Protein AF-A0A2R4JT32-F1 (afdb_monomer_lite)

Structure (mmCIF, N/CA/C/O backbone):
data_AF-A0A2R4JT32-F1
#
_entry.id   AF-A0A2R4JT32-F1
#
loop_
_atom_site.group_PDB
_atom_site.id
_atom_site.type_symbol
_atom_site.label_atom_id
_atom_site.label_alt_id
_atom_site.label_comp_id
_atom_site.label_asym_id
_atom_site.label_entity_id
_atom_site.label_seq_id
_atom_site.pdbx_PDB_ins_code
_atom_site.Cartn_x
_atom_site.Cartn_y
_atom_site.Cartn_z
_atom_site.occupancy
_atom_site.B_iso_or_equiv
_atom_site.auth_seq_id
_atom_site.auth_comp_id
_atom_site.auth_asym_id
_atom_site.auth_atom_id
_atom_site.pdbx_PDB_model_num
ATOM 1 N N . MET A 1 1 ? 12.806 3.960 -6.972 1.00 54.06 1 MET A N 1
ATOM 2 C CA . MET A 1 1 ? 11.869 3.254 -6.069 1.00 54.06 1 MET A CA 1
ATOM 3 C C . MET A 1 1 ? 10.540 3.992 -6.100 1.00 54.06 1 MET A C 1
ATOM 5 O O . MET A 1 1 ? 10.564 5.214 -6.018 1.00 54.06 1 MET A O 1
ATOM 9 N N . LEU A 1 2 ? 9.405 3.305 -6.277 1.00 65.31 2 LEU A N 1
ATOM 10 C CA . LEU A 1 2 ? 8.102 3.973 -6.174 1.00 65.31 2 LEU A CA 1
ATOM 11 C C . LEU A 1 2 ? 7.815 4.238 -4.694 1.00 65.31 2 LEU A C 1
ATOM 13 O O . LEU A 1 2 ? 7.991 3.345 -3.865 1.00 65.31 2 LEU A O 1
ATOM 17 N N . ARG A 1 3 ? 7.370 5.453 -4.364 1.00 68.31 3 ARG A N 1
ATOM 18 C CA . ARG A 1 3 ? 7.245 5.987 -2.992 1.00 68.31 3 ARG A CA 1
ATOM 19 C C . ARG A 1 3 ? 6.229 5.268 -2.075 1.00 68.31 3 ARG A C 1
ATOM 21 O O . ARG A 1 3 ? 5.934 5.752 -0.997 1.00 68.31 3 ARG A O 1
ATOM 28 N N . ASN A 1 4 ? 5.714 4.097 -2.458 1.00 72.00 4 ASN A N 1
ATOM 29 C CA . ASN A 1 4 ? 4.682 3.353 -1.725 1.00 72.00 4 ASN A CA 1
ATOM 30 C C . ASN A 1 4 ? 5.113 1.921 -1.321 1.00 72.00 4 ASN A C 1
ATOM 32 O O . ASN A 1 4 ? 4.281 1.036 -1.117 1.00 72.00 4 ASN A O 1
ATOM 36 N N . GLY A 1 5 ? 6.420 1.644 -1.245 1.00 82.38 5 GLY A N 1
ATOM 37 C CA . GLY A 1 5 ? 6.931 0.318 -0.852 1.00 82.38 5 GLY A CA 1
ATOM 38 C C . GLY A 1 5 ? 6.653 -0.789 -1.881 1.00 82.38 5 GLY A C 1
ATOM 39 O O . GLY A 1 5 ? 6.496 -1.960 -1.520 1.00 82.38 5 GLY A O 1
ATOM 40 N N . CYS A 1 6 ? 6.548 -0.408 -3.158 1.00 86.94 6 CYS A N 1
ATOM 41 C CA . CYS A 1 6 ? 6.471 -1.314 -4.300 1.00 86.94 6 CYS A CA 1
ATOM 42 C C . CYS A 1 6 ? 7.718 -1.117 -5.165 1.00 86.94 6 CYS A C 1
ATOM 44 O O . CYS A 1 6 ? 8.015 -0.000 -5.598 1.00 86.94 6 CYS A O 1
ATOM 46 N N . ARG A 1 7 ? 8.449 -2.201 -5.419 1.00 89.69 7 ARG A N 1
ATOM 47 C CA . ARG A 1 7 ? 9.662 -2.197 -6.236 1.00 89.69 7 ARG A CA 1
ATOM 48 C C . ARG A 1 7 ? 9.374 -2.815 -7.606 1.00 89.69 7 ARG A C 1
ATOM 50 O O . ARG A 1 7 ? 9.143 -4.020 -7.653 1.00 89.69 7 ARG A O 1
ATOM 57 N N . PRO A 1 8 ? 9.410 -2.043 -8.702 1.00 91.31 8 PRO A N 1
ATOM 58 C CA . PRO A 1 8 ? 9.260 -2.584 -10.050 1.00 91.31 8 PRO A CA 1
ATOM 59 C C . PRO A 1 8 ? 10.297 -3.658 -10.382 1.00 91.31 8 PRO A C 1
ATOM 61 O O . PRO A 1 8 ? 11.467 -3.521 -10.019 1.00 91.31 8 PRO A O 1
ATOM 64 N N . LYS A 1 9 ? 9.860 -4.707 -11.084 1.00 93.81 9 LYS A N 1
ATOM 65 C CA . LYS A 1 9 ? 10.719 -5.755 -11.657 1.00 93.81 9 LYS A CA 1
ATOM 66 C C . LYS A 1 9 ? 11.061 -5.502 -13.125 1.00 93.81 9 LYS A C 1
ATOM 68 O O . LYS A 1 9 ? 12.046 -6.037 -13.617 1.00 93.81 9 LYS A O 1
ATOM 73 N N . SER A 1 10 ? 10.246 -4.713 -13.817 1.00 93.62 10 SER A N 1
ATOM 74 C CA . SER A 1 10 ? 10.418 -4.372 -15.230 1.00 93.62 10 SER A CA 1
ATOM 75 C C . SER A 1 10 ? 10.429 -2.858 -15.440 1.00 93.62 10 SER A C 1
ATOM 77 O O . SER A 1 10 ? 10.049 -2.088 -14.551 1.00 93.62 10 SER A O 1
ATOM 79 N N . ALA A 1 11 ? 10.872 -2.425 -16.622 1.00 93.38 11 ALA A N 1
ATOM 80 C CA . ALA A 1 11 ? 10.774 -1.031 -17.037 1.00 93.38 11 ALA A CA 1
ATOM 81 C C . ALA A 1 11 ? 9.305 -0.583 -17.112 1.00 93.38 11 ALA A C 1
ATOM 83 O O . ALA A 1 11 ? 8.405 -1.382 -17.379 1.00 93.38 11 ALA A O 1
ATOM 84 N N . PHE A 1 12 ? 9.070 0.704 -16.864 1.00 92.56 12 PHE A N 1
ATOM 85 C CA . PHE A 1 12 ? 7.746 1.297 -17.007 1.00 92.56 12 PHE A CA 1
ATOM 86 C C . PHE A 1 12 ? 7.307 1.264 -18.476 1.00 92.56 12 PHE A C 1
ATOM 88 O O . PHE A 1 12 ? 8.066 1.679 -19.349 1.00 92.56 12 PHE A O 1
ATOM 95 N N . SER A 1 13 ? 6.087 0.796 -18.734 1.00 94.12 13 SER A N 1
ATOM 96 C CA . SER A 1 13 ? 5.504 0.745 -20.079 1.00 94.12 13 SER A CA 1
ATOM 97 C C . SER A 1 13 ? 4.422 1.809 -20.269 1.00 94.12 13 SER A C 1
ATOM 99 O O . SER A 1 13 ? 4.529 2.661 -21.144 1.00 94.12 13 SER A O 1
ATOM 101 N N . SER A 1 14 ? 3.375 1.787 -19.443 1.00 95.25 14 SER A N 1
ATOM 102 C CA . SER A 1 14 ? 2.305 2.784 -19.46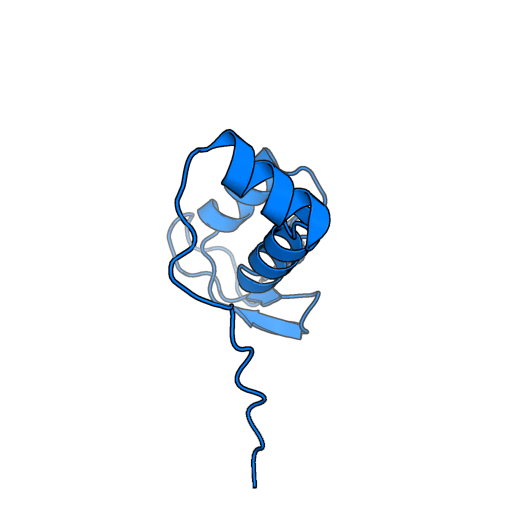3 1.00 95.25 14 SER A CA 1
ATOM 103 C C . SER A 1 14 ? 1.590 2.880 -18.116 1.00 95.25 14 SER A C 1
ATOM 105 O O . SER A 1 14 ? 1.691 2.001 -17.263 1.00 95.25 14 SER A O 1
ATOM 107 N N . VAL A 1 15 ? 0.824 3.958 -17.934 1.00 93.19 15 VAL A N 1
ATOM 108 C CA . VAL A 1 15 ? 0.152 4.291 -16.666 1.00 93.19 15 VAL A CA 1
ATOM 109 C C . VAL A 1 15 ? -0.865 3.226 -16.229 1.00 93.19 15 VAL A C 1
ATOM 111 O O . VAL A 1 15 ? -0.985 2.940 -15.035 1.00 93.19 15 VAL A O 1
ATOM 114 N N . LYS A 1 16 ? -1.594 2.646 -17.192 1.00 93.81 16 LYS A N 1
ATOM 115 C CA . LYS A 1 16 ? -2.674 1.673 -16.956 1.00 93.81 16 LYS A CA 1
ATOM 116 C C . LYS A 1 16 ? -2.258 0.219 -17.188 1.00 93.81 16 LYS A C 1
ATOM 118 O O . LYS A 1 16 ? -3.038 -0.666 -16.855 1.00 93.81 16 LYS A O 1
ATOM 123 N N . ALA A 1 17 ? -1.076 -0.030 -17.751 1.00 94.56 17 ALA A N 1
ATOM 124 C CA . ALA A 1 17 ? -0.578 -1.390 -17.911 1.00 94.56 17 ALA A CA 1
ATOM 125 C C . ALA A 1 17 ? -0.243 -2.008 -16.552 1.00 94.56 17 ALA A C 1
ATOM 127 O O . ALA A 1 17 ? 0.172 -1.315 -15.616 1.00 94.56 17 ALA A O 1
ATOM 128 N N . GLU A 1 18 ? -0.407 -3.325 -16.472 1.00 94.25 18 GLU A N 1
ATOM 129 C CA . GLU A 1 18 ? 0.109 -4.102 -15.356 1.00 94.25 18 GLU A CA 1
ATOM 130 C C . GLU A 1 18 ? 1.624 -3.934 -15.283 1.00 94.25 18 GLU A C 1
ATOM 132 O O . GLU A 1 18 ? 2.343 -4.062 -16.278 1.00 94.25 18 GLU A O 1
ATOM 137 N N . TRP A 1 19 ? 2.109 -3.628 -14.087 1.00 92.56 19 TRP A N 1
ATOM 138 C CA . TRP A 1 19 ? 3.511 -3.376 -13.833 1.00 92.56 19 TRP A CA 1
ATOM 139 C C . TRP A 1 19 ? 4.015 -4.328 -12.746 1.00 92.56 19 TRP A C 1
ATOM 141 O O . TRP A 1 19 ? 3.819 -4.069 -11.554 1.00 92.56 19 TRP A O 1
ATOM 151 N N . PRO A 1 20 ? 4.665 -5.443 -13.131 1.00 94.25 20 PRO A N 1
ATOM 152 C CA . PRO A 1 20 ? 5.205 -6.414 -12.189 1.00 94.25 20 PRO A CA 1
ATOM 153 C C . PRO A 1 20 ? 6.107 -5.755 -11.144 1.00 94.25 20 PRO A C 1
ATOM 155 O O . PRO A 1 20 ? 7.110 -5.118 -11.474 1.00 94.25 20 PRO A O 1
ATOM 158 N N . CYS A 1 21 ? 5.756 -5.922 -9.872 1.00 92.31 21 CYS A N 1
ATOM 159 C CA . CYS A 1 21 ? 6.453 -5.339 -8.734 1.00 92.31 21 CYS A CA 1
ATOM 160 C C . CYS A 1 21 ? 6.624 -6.366 -7.603 1.00 92.31 21 CYS A C 1
ATOM 162 O O . CYS A 1 21 ? 5.882 -7.337 -7.490 1.00 92.31 21 CYS A O 1
ATOM 164 N N . ILE A 1 22 ? 7.575 -6.100 -6.711 1.00 92.56 22 ILE A N 1
ATOM 165 C CA . ILE A 1 22 ? 7.705 -6.754 -5.408 1.00 92.56 22 ILE A CA 1
ATOM 166 C C . ILE A 1 22 ? 7.148 -5.806 -4.350 1.00 92.56 22 ILE A C 1
ATOM 168 O O . ILE A 1 22 ? 7.572 -4.651 -4.248 1.00 92.56 22 ILE A O 1
ATOM 172 N N . CYS A 1 23 ? 6.225 -6.288 -3.523 1.00 90.69 23 CYS A N 1
ATOM 173 C CA . CYS A 1 23 ? 5.843 -5.586 -2.306 1.00 90.69 23 CYS A CA 1
ATOM 174 C C . CYS A 1 23 ? 6.960 -5.709 -1.270 1.00 90.69 23 CYS A C 1
ATOM 176 O O . CYS A 1 23 ? 7.255 -6.803 -0.797 1.00 90.69 23 CYS A O 1
ATOM 178 N N . GLU A 1 24 ? 7.539 -4.598 -0.828 1.00 87.94 24 GLU A N 1
ATOM 179 C CA . GLU A 1 24 ? 8.686 -4.651 0.080 1.00 87.94 24 GLU A CA 1
ATOM 180 C C . GLU A 1 24 ? 8.330 -5.021 1.524 1.00 87.94 24 GLU A C 1
ATOM 182 O O . GLU A 1 24 ? 9.216 -5.437 2.269 1.00 87.94 24 GLU A O 1
ATOM 187 N N . ARG A 1 25 ? 7.050 -4.928 1.909 1.00 87.31 25 ARG A N 1
ATOM 188 C CA . ARG A 1 25 ? 6.563 -5.310 3.246 1.00 87.31 25 ARG A CA 1
ATOM 189 C C . ARG A 1 25 ? 6.327 -6.809 3.386 1.00 87.31 25 ARG A C 1
ATOM 191 O O . ARG A 1 25 ? 6.692 -7.391 4.396 1.00 87.31 25 ARG A O 1
ATOM 198 N N . ARG A 1 26 ? 5.693 -7.424 2.383 1.00 88.19 26 ARG A N 1
ATOM 199 C CA . ARG A 1 26 ? 5.386 -8.867 2.383 1.00 88.19 26 ARG A CA 1
ATOM 200 C C . ARG A 1 26 ? 6.376 -9.702 1.587 1.00 88.19 26 ARG A C 1
ATOM 202 O O . ARG A 1 26 ? 6.251 -10.917 1.595 1.00 88.19 26 ARG A O 1
ATOM 209 N N . LYS A 1 27 ? 7.318 -9.053 0.894 1.00 90.94 27 LYS A N 1
ATOM 210 C CA . LYS A 1 27 ? 8.265 -9.687 -0.035 1.00 90.94 27 LYS A CA 1
ATOM 211 C C . LYS A 1 27 ? 7.550 -10.597 -1.044 1.00 90.94 27 LYS A C 1
ATOM 213 O O . LYS A 1 27 ? 8.045 -11.658 -1.390 1.00 90.94 27 LYS A O 1
ATOM 218 N N . ALA A 1 28 ? 6.367 -10.168 -1.479 1.00 90.69 28 ALA A N 1
ATOM 219 C CA . ALA A 1 28 ? 5.483 -10.925 -2.354 1.00 90.69 28 ALA A CA 1
ATOM 220 C C . ALA A 1 28 ? 5.359 -10.241 -3.713 1.00 90.69 28 ALA A C 1
ATOM 222 O O . ALA A 1 28 ? 5.406 -9.007 -3.801 1.00 90.69 28 ALA A O 1
ATOM 223 N N . ASP A 1 29 ? 5.153 -11.052 -4.742 1.00 94.06 29 ASP A N 1
ATOM 224 C CA . ASP A 1 29 ? 4.933 -10.581 -6.100 1.00 94.06 29 ASP A CA 1
ATOM 225 C C . ASP A 1 29 ? 3.530 -10.020 -6.273 1.00 94.06 29 ASP A C 1
ATOM 227 O O . ASP A 1 29 ? 2.545 -10.571 -5.783 1.00 94.06 29 ASP A O 1
ATOM 231 N N . ILE A 1 30 ? 3.463 -8.879 -6.950 1.00 92.06 30 ILE A N 1
ATOM 232 C CA . ILE A 1 30 ? 2.234 -8.143 -7.211 1.00 92.06 30 ILE A CA 1
ATOM 233 C C . ILE A 1 30 ? 2.277 -7.560 -8.624 1.00 92.06 30 ILE A C 1
ATOM 235 O O . ILE A 1 30 ? 3.348 -7.276 -9.161 1.00 92.06 30 ILE A O 1
ATOM 239 N N . VAL A 1 31 ? 1.105 -7.325 -9.206 1.00 93.94 31 VAL A N 1
ATOM 240 C CA . VAL A 1 31 ? 0.953 -6.751 -10.554 1.00 93.94 31 VAL A CA 1
ATOM 241 C C . VAL A 1 31 ? 0.092 -5.477 -10.533 1.00 93.94 31 VAL A C 1
ATOM 243 O O . VAL A 1 31 ? -0.975 -5.426 -11.135 1.00 93.94 31 VAL A O 1
ATOM 246 N N . PRO A 1 32 ? 0.488 -4.436 -9.777 1.00 90.56 32 PRO A N 1
ATOM 247 C CA . PRO A 1 32 ? -0.236 -3.165 -9.756 1.00 90.56 32 PRO A CA 1
ATOM 248 C C . PRO A 1 32 ? -0.084 -2.401 -11.079 1.00 90.56 32 PRO A C 1
ATOM 250 O O . PRO A 1 32 ? 0.850 -2.634 -11.836 1.00 90.56 32 PRO A O 1
ATOM 253 N N . THR A 1 33 ? -0.937 -1.407 -11.314 1.00 92.06 33 THR A N 1
ATOM 254 C CA . THR A 1 33 ? -0.703 -0.379 -12.345 1.00 92.06 33 THR A CA 1
ATOM 255 C C . THR A 1 33 ? 0.018 0.824 -11.740 1.00 92.06 33 THR A C 1
ATOM 257 O O . THR A 1 33 ? -0.106 1.078 -10.535 1.00 92.06 33 THR A O 1
ATOM 260 N N . TYR A 1 34 ? 0.732 1.618 -12.545 1.00 89.94 34 TYR A N 1
ATOM 261 C CA . TYR A 1 34 ? 1.359 2.845 -12.034 1.00 89.94 34 TYR A CA 1
ATOM 262 C C . TYR A 1 34 ? 0.332 3.822 -11.452 1.00 89.94 34 TYR A C 1
ATOM 264 O O . TYR A 1 34 ? 0.570 4.352 -10.368 1.00 89.94 34 TYR A O 1
ATOM 272 N N . ASP A 1 35 ? -0.822 4.000 -12.110 1.00 90.25 35 ASP A N 1
ATOM 273 C CA . ASP A 1 35 ? -1.907 4.862 -11.612 1.00 90.25 35 ASP A CA 1
ATOM 274 C C . ASP A 1 35 ? -2.327 4.487 -10.185 1.00 90.25 35 ASP A C 1
ATOM 276 O O . ASP A 1 35 ? -2.412 5.342 -9.304 1.00 90.25 35 ASP A O 1
ATOM 280 N N . SER A 1 36 ? -2.507 3.186 -9.926 1.00 86.69 36 SER A N 1
ATOM 281 C CA . SER A 1 36 ? -2.902 2.696 -8.602 1.00 86.69 36 SER A CA 1
ATOM 282 C C . SER A 1 36 ? -1.865 3.025 -7.521 1.00 86.69 36 SER A C 1
ATOM 284 O O . SER A 1 36 ? -2.227 3.392 -6.402 1.00 86.69 36 SER A O 1
ATOM 286 N N . ILE A 1 37 ? -0.572 2.954 -7.859 1.00 82.94 37 ILE A N 1
ATOM 287 C CA . ILE A 1 37 ? 0.528 3.259 -6.939 1.00 82.94 37 ILE A CA 1
ATOM 288 C C . ILE A 1 37 ? 0.624 4.768 -6.705 1.00 82.94 37 ILE A C 1
ATOM 290 O O . ILE A 1 37 ? 0.756 5.198 -5.557 1.00 82.94 37 ILE A O 1
ATOM 294 N N . ALA A 1 38 ? 0.551 5.562 -7.775 1.00 84.25 38 ALA A N 1
ATOM 295 C CA . ALA A 1 38 ? 0.674 7.014 -7.731 1.00 84.25 38 ALA A CA 1
ATOM 296 C C . ALA A 1 38 ? -0.486 7.661 -6.961 1.00 84.25 38 ALA A C 1
ATOM 298 O O . ALA A 1 38 ? -0.247 8.457 -6.052 1.00 84.25 38 ALA A O 1
ATOM 299 N N . ARG A 1 39 ? -1.734 7.264 -7.245 1.00 84.38 39 ARG A N 1
ATOM 300 C CA . ARG A 1 39 ? -2.919 7.759 -6.523 1.00 84.38 39 ARG A CA 1
ATOM 301 C C . ARG A 1 39 ? -2.864 7.420 -5.036 1.00 84.38 39 ARG A C 1
ATOM 303 O O . ARG A 1 39 ? -3.174 8.269 -4.204 1.00 84.38 39 ARG A O 1
ATOM 310 N N . ALA A 1 40 ? -2.429 6.208 -4.690 1.00 77.25 40 ALA A N 1
ATOM 311 C CA . ALA A 1 40 ? -2.276 5.810 -3.293 1.00 77.25 40 ALA A CA 1
ATOM 312 C C . ALA A 1 40 ? -1.202 6.638 -2.564 1.00 77.25 40 ALA A C 1
ATOM 314 O O . ALA A 1 40 ? -1.410 7.007 -1.409 1.00 77.25 40 ALA A O 1
ATOM 315 N N . ALA A 1 41 ? -0.092 6.970 -3.234 1.00 77.75 41 ALA A N 1
ATOM 316 C CA . ALA A 1 41 ? 0.942 7.844 -2.678 1.00 77.75 41 ALA A CA 1
ATOM 317 C C . ALA A 1 41 ? 0.431 9.283 -2.469 1.00 77.75 41 ALA A C 1
ATOM 319 O O . ALA A 1 41 ? 0.675 9.880 -1.427 1.00 77.75 41 ALA A O 1
ATOM 320 N N . GLN A 1 42 ? -0.350 9.828 -3.407 1.00 80.81 42 GLN A N 1
ATOM 321 C CA . GLN A 1 42 ? -0.938 11.167 -3.265 1.00 80.81 42 GLN A CA 1
ATOM 322 C C . GLN A 1 42 ? -1.926 11.263 -2.092 1.00 80.81 42 GLN A C 1
ATOM 324 O O . GLN A 1 42 ? -1.910 12.239 -1.349 1.00 80.81 42 GLN A O 1
ATOM 329 N N . GLN A 1 43 ? -2.779 10.252 -1.900 1.00 76.19 43 GLN A N 1
ATOM 330 C CA . GLN A 1 43 ? -3.818 10.267 -0.859 1.00 76.19 43 GLN A CA 1
ATOM 331 C C . GLN A 1 43 ? -3.287 10.035 0.558 1.00 76.19 43 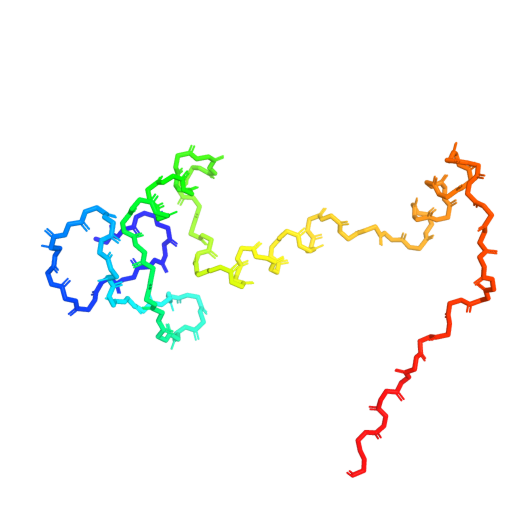GLN A C 1
ATOM 333 O O . GLN A 1 43 ? -3.961 10.353 1.541 1.00 76.19 43 GLN A O 1
ATOM 338 N N . HIS A 1 44 ? -2.127 9.398 0.685 1.00 70.31 44 HIS A N 1
ATOM 339 C CA . HIS A 1 44 ? -1.634 8.905 1.968 1.00 70.31 44 HIS A CA 1
ATOM 340 C C . HIS A 1 44 ? -0.209 9.358 2.302 1.00 70.31 44 HIS A C 1
ATOM 342 O O . HIS A 1 44 ? 0.301 8.965 3.352 1.00 70.31 44 HIS A O 1
ATOM 348 N N . GLY A 1 45 ? 0.396 10.189 1.452 1.00 66.44 45 GLY A N 1
ATOM 349 C CA . GLY A 1 45 ? 1.762 10.678 1.594 1.00 66.44 45 GLY A CA 1
ATOM 350 C C . GLY A 1 45 ? 2.819 9.612 1.298 1.00 66.44 45 GLY A C 1
ATOM 351 O O . GLY A 1 45 ? 2.544 8.565 0.712 1.00 66.44 45 GLY A O 1
ATOM 352 N N . ASP A 1 46 ? 4.042 9.874 1.755 1.00 57.97 46 ASP A N 1
ATOM 353 C CA . ASP A 1 46 ? 5.224 9.032 1.515 1.00 57.97 46 ASP A CA 1
ATOM 354 C C . ASP A 1 46 ? 5.271 7.753 2.388 1.00 57.97 46 ASP A C 1
ATOM 356 O O . ASP A 1 46 ? 6.293 7.068 2.455 1.00 57.97 46 ASP A O 1
ATOM 360 N N . ALA A 1 47 ? 4.184 7.405 3.088 1.00 60.84 47 ALA A N 1
ATOM 361 C CA . ALA A 1 47 ? 4.151 6.220 3.938 1.00 60.84 47 ALA A CA 1
ATOM 362 C C . ALA A 1 47 ? 4.105 4.938 3.079 1.00 60.84 47 ALA A C 1
ATOM 364 O O . ALA A 1 47 ? 3.148 4.750 2.321 1.00 60.84 47 ALA A O 1
ATOM 365 N N . PRO A 1 48 ? 5.063 3.998 3.221 1.00 62.75 48 PRO A N 1
ATOM 366 C CA . PRO A 1 48 ? 5.070 2.764 2.446 1.00 62.75 48 PRO A CA 1
ATOM 367 C C . PRO A 1 48 ? 3.923 1.863 2.907 1.00 62.75 48 PRO A C 1
ATOM 369 O O . PRO A 1 48 ? 4.053 1.084 3.855 1.00 62.75 48 PRO A O 1
ATOM 372 N N . ARG A 1 49 ? 2.766 1.939 2.239 1.00 67.75 49 ARG A N 1
ATOM 373 C CA . ARG A 1 49 ? 1.643 1.051 2.557 1.00 67.75 49 ARG A CA 1
ATOM 374 C C . ARG A 1 49 ? 1.868 -0.338 1.995 1.00 67.75 49 ARG A C 1
ATOM 376 O O . ARG A 1 49 ? 1.362 -1.284 2.590 1.00 67.75 49 ARG A O 1
ATOM 383 N N . GLY A 1 50 ? 2.709 -0.485 0.974 1.00 77.50 50 GLY A N 1
ATOM 384 C CA . GLY A 1 50 ? 2.932 -1.745 0.281 1.00 77.50 50 GLY A CA 1
ATOM 385 C C . GLY A 1 50 ? 1.769 -2.063 -0.657 1.00 77.50 50 GLY A C 1
ATOM 386 O O . GLY A 1 50 ? 1.055 -1.179 -1.116 1.00 77.50 50 GLY A O 1
ATOM 387 N N . CYS A 1 51 ? 1.578 -3.343 -0.951 1.00 86.25 51 CYS A N 1
ATOM 388 C CA . CYS A 1 51 ? 0.492 -3.817 -1.807 1.00 86.25 51 CYS A CA 1
ATOM 389 C C . CYS A 1 51 ? -0.906 -3.612 -1.198 1.00 86.25 51 CYS A C 1
ATOM 391 O O . CYS A 1 51 ? -1.041 -3.290 -0.015 1.00 86.25 51 CYS A O 1
ATOM 393 N N . ARG A 1 52 ? -1.947 -3.897 -1.994 1.00 82.94 52 ARG A N 1
ATOM 394 C CA . ARG A 1 52 ? -3.358 -3.797 -1.595 1.00 82.94 52 ARG A CA 1
ATOM 395 C C . ARG A 1 52 ? -3.646 -4.438 -0.239 1.00 82.94 52 ARG A C 1
ATOM 397 O O . ARG A 1 52 ? -4.132 -3.746 0.643 1.00 82.94 52 ARG A O 1
ATOM 404 N N . ASP A 1 53 ? -3.258 -5.688 -0.010 1.00 86.19 53 ASP A N 1
ATOM 405 C CA . ASP A 1 53 ? -3.588 -6.329 1.268 1.00 86.19 53 ASP A CA 1
ATOM 406 C C . ASP A 1 53 ? -2.829 -5.711 2.452 1.00 86.19 53 ASP A C 1
ATOM 408 O O . ASP A 1 53 ? -3.300 -5.761 3.585 1.00 86.19 53 ASP A O 1
ATOM 412 N N . CYS A 1 54 ? -1.641 -5.135 2.232 1.00 86.31 54 CYS A N 1
ATOM 413 C CA . CYS A 1 54 ? -0.968 -4.376 3.285 1.00 86.31 54 CYS A CA 1
ATOM 414 C C . CYS A 1 54 ? -1.757 -3.108 3.630 1.00 86.31 54 CYS A C 1
ATOM 416 O O . CYS A 1 54 ? -1.857 -2.756 4.806 1.00 86.31 54 CYS A O 1
ATOM 418 N N . ALA A 1 55 ? -2.326 -2.442 2.621 1.00 81.62 55 ALA A N 1
ATOM 419 C CA . ALA A 1 55 ? -3.216 -1.308 2.822 1.00 81.62 55 ALA A CA 1
ATOM 420 C C . ALA A 1 55 ? -4.522 -1.732 3.513 1.00 81.62 55 ALA A C 1
ATOM 422 O O . ALA A 1 55 ? -4.950 -1.053 4.444 1.00 81.62 55 ALA A O 1
ATOM 423 N N . ASP A 1 56 ? -5.106 -2.870 3.132 1.00 84.94 56 ASP A N 1
ATOM 424 C CA . ASP A 1 56 ? -6.330 -3.392 3.742 1.00 84.94 56 ASP A CA 1
ATOM 425 C C . ASP A 1 56 ? -6.096 -3.815 5.197 1.00 84.94 56 ASP A C 1
ATOM 427 O O . ASP A 1 56 ? -6.881 -3.440 6.060 1.00 84.94 56 ASP A O 1
ATOM 431 N N . ARG A 1 57 ? -4.976 -4.476 5.521 1.00 85.69 57 ARG A N 1
ATOM 432 C CA . ARG A 1 57 ? -4.595 -4.765 6.918 1.00 85.69 57 ARG A CA 1
ATOM 433 C C . ARG A 1 57 ? -4.417 -3.495 7.741 1.00 85.69 57 ARG A C 1
ATOM 435 O O . ARG A 1 57 ? -4.912 -3.425 8.856 1.00 85.69 57 ARG A O 1
ATOM 442 N N . ALA A 1 58 ? -3.743 -2.485 7.191 1.00 83.50 58 ALA A N 1
ATOM 443 C CA . ALA A 1 58 ? -3.581 -1.203 7.875 1.00 83.50 58 ALA A CA 1
ATOM 444 C C . ALA A 1 58 ? -4.925 -0.481 8.071 1.00 83.50 58 ALA A C 1
ATOM 446 O O . ALA A 1 58 ? -5.120 0.191 9.081 1.00 83.50 58 ALA A O 1
ATOM 447 N N . ARG A 1 59 ? -5.857 -0.616 7.117 1.00 83.25 59 ARG A N 1
ATOM 448 C CA . ARG A 1 59 ? -7.220 -0.093 7.242 1.00 83.25 59 ARG A CA 1
ATOM 449 C C . ARG A 1 59 ? -7.979 -0.834 8.339 1.00 83.25 59 ARG A C 1
ATOM 451 O O . ARG A 1 59 ? -8.547 -0.175 9.198 1.00 83.25 59 ARG A O 1
ATOM 458 N N . VAL A 1 60 ? -7.953 -2.166 8.333 1.00 85.62 60 VAL A N 1
ATOM 459 C CA . VAL A 1 60 ? -8.587 -2.985 9.373 1.00 85.62 60 VAL A CA 1
ATOM 460 C C . VAL A 1 60 ? -8.052 -2.592 10.739 1.00 85.62 60 VAL A C 1
ATOM 462 O O . VAL A 1 60 ? -8.857 -2.290 11.596 1.00 85.62 60 VAL A O 1
ATOM 465 N N . GLU A 1 61 ? -6.735 -2.500 10.920 1.00 85.12 61 GLU A N 1
ATOM 466 C CA . GLU A 1 61 ? -6.147 -2.111 12.206 1.00 85.12 61 GLU A CA 1
ATOM 467 C C . GLU A 1 61 ? -6.602 -0.718 12.661 1.00 85.12 61 GLU A C 1
ATOM 469 O O . GLU A 1 61 ? -6.987 -0.537 13.809 1.00 85.12 61 GLU A O 1
ATOM 474 N N . LYS A 1 62 ? -6.628 0.260 11.747 1.00 81.50 62 LYS A N 1
ATOM 475 C CA . LYS A 1 62 ? -7.046 1.634 12.061 1.00 81.50 62 LYS A CA 1
ATOM 476 C C . LYS A 1 62 ? -8.526 1.744 12.440 1.00 81.50 62 LYS A C 1
ATOM 478 O O . LYS A 1 62 ? -8.877 2.583 13.258 1.00 81.50 62 LYS A O 1
ATOM 483 N N . PHE A 1 63 ? -9.388 0.979 11.778 1.00 82.31 63 PHE A N 1
ATOM 484 C CA . PHE A 1 63 ? -10.843 1.058 11.943 1.00 82.31 63 PHE A CA 1
ATOM 485 C C . PHE A 1 63 ? -11.406 -0.111 12.753 1.00 82.31 63 PHE A C 1
ATOM 487 O O . PHE A 1 63 ? -12.617 -0.334 12.760 1.00 82.31 63 PHE A O 1
ATOM 494 N N . ARG A 1 64 ? -10.540 -0.887 13.408 1.00 83.31 64 ARG A N 1
ATOM 495 C CA . ARG A 1 64 ? -10.958 -1.971 14.283 1.00 83.31 64 ARG A CA 1
ATOM 496 C C . ARG A 1 64 ? -11.563 -1.354 15.533 1.00 83.31 64 ARG A C 1
ATOM 498 O O . ARG A 1 64 ? -10.835 -0.921 16.416 1.00 83.31 64 ARG A O 1
ATOM 505 N N . LEU A 1 65 ? -12.889 -1.343 15.585 1.00 78.88 65 LEU A N 1
ATOM 506 C CA . LEU A 1 65 ? -13.616 -1.008 16.800 1.00 78.88 65 LEU A CA 1
ATOM 507 C C . LEU A 1 65 ? -13.350 -2.093 17.842 1.00 78.88 65 LEU A C 1
ATOM 509 O O . LEU A 1 65 ? -13.390 -3.292 17.528 1.00 78.88 65 LEU A O 1
ATOM 513 N N . ASP A 1 66 ? -13.074 -1.672 19.070 1.00 79.44 66 ASP A N 1
ATOM 514 C CA . ASP A 1 66 ? -13.151 -2.579 20.204 1.00 79.44 66 ASP A CA 1
ATOM 515 C C . ASP A 1 66 ? -14.618 -2.955 20.489 1.00 79.44 66 ASP A C 1
ATOM 517 O O . ASP A 1 66 ? -15.566 -2.402 19.920 1.00 79.44 66 ASP A O 1
ATOM 521 N N . GLU A 1 67 ? -14.820 -3.967 21.329 1.00 75.00 67 GLU A N 1
ATOM 522 C CA . GLU A 1 67 ? -16.157 -4.500 21.604 1.00 75.00 67 GLU A CA 1
ATOM 523 C C . GLU A 1 67 ? -17.070 -3.468 22.294 1.00 75.00 67 GLU A C 1
ATOM 525 O O . GLU A 1 67 ? -18.280 -3.456 22.053 1.00 75.00 67 GLU A O 1
ATOM 530 N N . ALA A 1 68 ? -16.496 -2.546 23.075 1.00 78.56 68 ALA A N 1
ATOM 531 C CA . ALA A 1 68 ? -17.232 -1.490 23.762 1.00 78.56 68 ALA A CA 1
ATOM 532 C C . ALA A 1 68 ? -17.665 -0.369 22.797 1.00 78.56 68 ALA A C 1
ATOM 534 O O . ALA A 1 68 ? -18.818 0.072 22.830 1.00 78.56 68 ALA A O 1
ATOM 535 N N . GLU A 1 69 ? -16.786 0.059 21.891 1.00 81.19 69 GLU A N 1
ATOM 536 C CA . GLU A 1 69 ? -17.087 1.027 20.836 1.00 81.19 69 GLU A CA 1
ATOM 537 C C . GLU A 1 69 ? -18.088 0.471 19.822 1.00 81.19 69 GLU A C 1
ATOM 539 O O . GLU A 1 69 ? -18.994 1.187 19.380 1.00 81.19 69 GLU A O 1
ATOM 544 N N . LEU A 1 70 ? -17.986 -0.820 19.492 1.00 80.38 70 LEU A N 1
ATOM 545 C CA . LEU A 1 70 ? -18.964 -1.498 18.648 1.00 80.38 70 LEU A CA 1
ATOM 546 C C . LEU A 1 70 ? -20.348 -1.502 19.309 1.00 80.38 70 LEU A C 1
ATOM 548 O O . LEU A 1 70 ? -21.329 -1.119 18.669 1.00 80.38 70 LEU A O 1
ATOM 552 N N . ALA A 1 71 ? -20.433 -1.878 20.590 1.00 78.00 71 ALA A N 1
ATOM 553 C CA . ALA A 1 71 ? -21.690 -1.876 21.339 1.00 78.00 71 ALA A CA 1
ATOM 554 C C . ALA A 1 71 ? -22.321 -0.474 21.397 1.00 78.00 71 ALA A C 1
ATOM 556 O O . ALA A 1 71 ? -23.523 -0.324 21.160 1.00 78.00 71 ALA A O 1
ATOM 557 N N . LYS A 1 72 ? -21.508 0.566 21.627 1.00 82.00 72 LYS A N 1
ATOM 558 C CA . LYS A 1 72 ? -21.957 1.965 21.624 1.00 82.00 72 LYS A CA 1
ATOM 559 C C . LYS A 1 72 ? -22.490 2.397 20.256 1.00 82.00 72 LYS A C 1
ATOM 561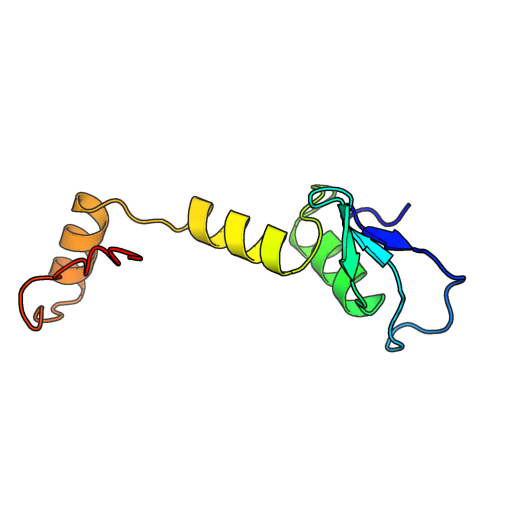 O O . LYS A 1 72 ? -23.548 3.019 20.188 1.00 82.00 72 LYS A O 1
ATOM 566 N N . THR A 1 73 ? -21.795 2.038 19.177 1.00 80.12 73 THR A N 1
ATOM 567 C CA . THR A 1 73 ? -22.190 2.389 17.803 1.00 80.12 73 THR A CA 1
ATOM 568 C C . THR A 1 73 ? -23.506 1.711 17.409 1.00 80.12 73 THR A C 1
ATOM 570 O O . THR A 1 73 ? -24.381 2.345 16.826 1.00 80.12 73 THR A O 1
ATOM 573 N N . ILE A 1 74 ? -23.686 0.440 17.781 1.00 80.44 74 ILE A N 1
ATOM 574 C CA . ILE A 1 74 ? -24.929 -0.313 17.554 1.00 80.44 74 ILE A CA 1
ATOM 575 C C . ILE A 1 74 ? -26.100 0.318 18.317 1.00 80.44 74 ILE A C 1
ATOM 577 O O . ILE A 1 74 ? -27.169 0.5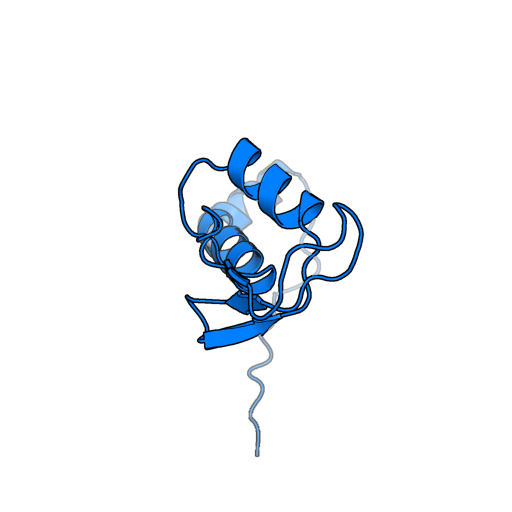17 17.736 1.00 80.44 74 ILE A O 1
ATOM 581 N N . ALA A 1 75 ? -25.891 0.668 19.592 1.00 78.69 75 ALA A N 1
ATOM 582 C CA . ALA A 1 75 ? -26.904 1.320 20.418 1.00 78.69 75 ALA A CA 1
ATOM 583 C C . ALA A 1 75 ? -27.315 2.689 19.849 1.00 78.69 75 ALA A C 1
ATOM 585 O O . ALA A 1 75 ? -28.506 2.982 19.764 1.00 78.69 75 ALA A O 1
ATOM 586 N N . GLN A 1 76 ? -26.347 3.499 19.404 1.00 80.19 76 GLN A N 1
ATOM 587 C CA . GLN A 1 76 ? -26.598 4.805 18.781 1.00 80.19 76 GLN A CA 1
ATOM 588 C C . GLN A 1 76 ? -27.312 4.704 17.430 1.00 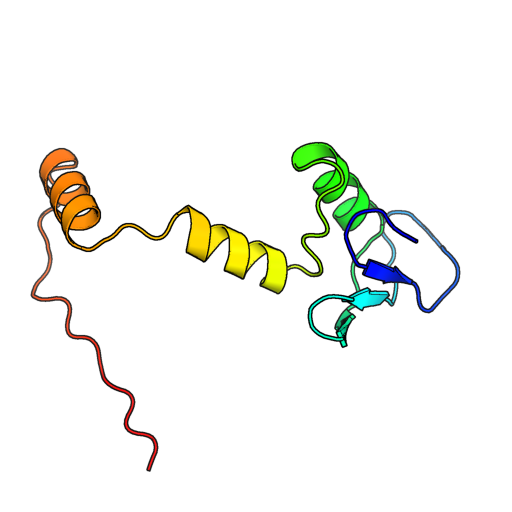80.19 76 GLN A C 1
ATOM 590 O O . GLN A 1 76 ? -28.127 5.560 17.100 1.00 80.19 76 GLN A O 1
ATOM 595 N N . ALA A 1 77 ? -27.029 3.665 16.645 1.00 82.19 77 ALA A N 1
ATOM 596 C CA . ALA A 1 77 ? -27.644 3.474 15.336 1.00 82.19 77 ALA A CA 1
ATOM 597 C C . ALA A 1 77 ? -29.073 2.898 15.407 1.00 82.19 77 ALA A C 1
ATOM 599 O O . ALA A 1 77 ? -29.689 2.688 14.364 1.00 82.19 77 ALA A O 1
ATOM 600 N N . HIS A 1 78 ? -29.598 2.609 16.608 1.00 76.06 78 HIS A N 1
ATOM 601 C CA . HIS A 1 78 ? -30.871 1.904 16.817 1.00 76.06 78 HIS A CA 1
ATOM 602 C C . HIS A 1 78 ? -30.970 0.578 16.035 1.00 76.06 78 HIS A C 1
ATOM 604 O O . HIS A 1 78 ? -32.059 0.108 15.699 1.00 76.06 78 HIS A O 1
ATOM 610 N N . ILE A 1 79 ? -29.828 -0.052 15.749 1.00 77.25 79 ILE A N 1
ATOM 611 C CA . ILE A 1 79 ? -29.780 -1.326 15.036 1.00 77.25 79 ILE A CA 1
ATOM 612 C C . ILE A 1 79 ? -29.987 -2.430 16.066 1.00 77.25 79 ILE A C 1
ATOM 614 O O . ILE A 1 79 ? -29.181 -2.621 16.976 1.00 77.25 79 ILE A O 1
ATOM 618 N N . LYS A 1 80 ? -31.074 -3.188 15.925 1.00 70.25 80 LYS A N 1
ATOM 619 C CA . LYS A 1 80 ? -31.317 -4.361 16.766 1.00 70.25 80 LYS A CA 1
ATOM 620 C C . LYS A 1 80 ? -30.271 -5.426 16.424 1.00 70.25 80 LYS A C 1
ATOM 622 O O . LYS A 1 80 ? -30.191 -5.845 15.272 1.00 70.25 80 LYS A O 1
ATOM 627 N N . GLN A 1 81 ? -29.471 -5.870 17.393 1.00 62.56 81 GLN A N 1
ATOM 628 C CA . GLN A 1 81 ? -28.583 -7.019 17.191 1.00 62.56 81 GLN A CA 1
ATOM 629 C C . GLN A 1 81 ? -29.416 -8.275 16.916 1.00 62.56 81 GLN A C 1
ATOM 631 O O . GLN A 1 81 ? -30.302 -8.630 17.695 1.00 62.56 81 GLN A O 1
ATOM 636 N N . TRP A 1 82 ? -29.120 -8.961 15.814 1.00 55.81 82 TRP A N 1
ATOM 637 C CA . TRP A 1 82 ? -29.696 -10.270 15.516 1.00 55.81 82 TRP A CA 1
ATOM 638 C C . TRP A 1 82 ? -28.823 -11.352 16.160 1.00 55.81 82 TRP A C 1
ATOM 640 O O . TRP A 1 82 ? -27.919 -11.892 15.531 1.00 55.81 82 TRP A O 1
ATOM 650 N N . GLY A 1 83 ? -29.103 -11.642 17.433 1.00 61.56 83 GLY A N 1
ATOM 651 C CA . GLY A 1 83 ? -28.498 -12.745 18.186 1.00 61.56 83 GLY A CA 1
ATOM 652 C C . GLY A 1 83 ? -27.040 -12.527 18.632 1.00 61.56 83 GLY A C 1
ATOM 653 O O . GLY A 1 83 ? -26.383 -11.573 18.212 1.00 61.56 83 GLY A O 1
ATOM 654 N N . PRO A 1 84 ? -26.524 -13.400 19.520 1.00 64.56 84 PRO A N 1
ATOM 655 C CA . PRO A 1 84 ? -25.148 -13.322 20.001 1.00 64.56 84 PRO A CA 1
ATOM 656 C C . PRO A 1 84 ? -24.145 -13.602 18.87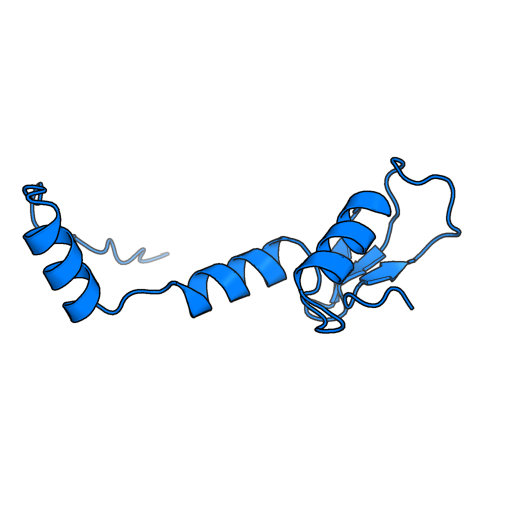3 1.00 64.56 84 PRO A C 1
ATOM 658 O O . PRO A 1 84 ? -24.310 -14.534 18.083 1.00 64.56 84 PRO A O 1
ATOM 661 N N . HIS A 1 85 ? -23.072 -12.809 18.812 1.00 61.91 85 HIS A N 1
ATOM 662 C CA . HIS A 1 85 ? -22.001 -12.985 17.832 1.00 61.91 85 HIS A CA 1
ATOM 663 C C . HIS A 1 85 ? -21.141 -14.206 18.197 1.00 61.91 85 HIS A C 1
ATOM 665 O O . HIS A 1 85 ? -20.182 -14.112 18.961 1.00 61.91 85 HIS A O 1
ATOM 671 N N . VAL A 1 86 ? -21.490 -15.382 17.672 1.00 61.34 86 VAL A N 1
ATOM 672 C CA . VAL A 1 86 ? -20.736 -16.615 17.938 1.00 61.34 86 VAL A CA 1
ATOM 673 C C . VAL A 1 86 ? -19.486 -16.641 17.055 1.00 61.34 86 VAL A C 1
ATOM 675 O O . VAL A 1 86 ? -19.558 -16.947 15.861 1.00 61.34 86 VAL A O 1
ATOM 678 N N . ARG A 1 87 ? -18.313 -16.333 17.626 1.00 53.75 87 ARG A N 1
ATOM 679 C CA . ARG A 1 87 ? -17.028 -16.619 16.969 1.00 53.75 87 ARG A CA 1
ATOM 680 C C . ARG A 1 87 ? -16.918 -18.130 16.785 1.00 53.75 87 ARG A C 1
ATOM 682 O O . ARG A 1 87 ? -16.644 -18.853 17.739 1.00 53.75 87 ARG A O 1
ATOM 689 N N . ARG A 1 88 ? -17.101 -18.624 15.557 1.00 50.62 88 ARG A N 1
ATOM 690 C CA . ARG A 1 88 ? -16.730 -20.005 15.233 1.00 50.62 88 ARG A CA 1
ATOM 691 C C . ARG A 1 88 ? -15.210 -20.095 15.292 1.00 50.62 88 ARG A C 1
ATOM 693 O O . ARG A 1 88 ? -14.522 -19.636 14.381 1.00 50.62 88 ARG A O 1
ATOM 700 N N . LEU A 1 89 ? -14.689 -20.649 16.382 1.00 51.16 89 LEU A N 1
ATOM 701 C CA . LEU A 1 89 ? -13.307 -21.104 16.442 1.00 51.16 89 LEU A CA 1
ATOM 702 C C . LEU A 1 89 ? -13.170 -22.197 15.376 1.00 51.16 89 LEU A C 1
ATOM 704 O O . LEU A 1 89 ? -13.759 -23.268 15.495 1.00 51.16 89 LEU A O 1
ATOM 708 N N . SER A 1 90 ? -12.483 -21.887 14.276 1.00 47.12 90 SER A N 1
ATOM 709 C CA . SER A 1 90 ? -12.179 -22.870 13.240 1.00 47.12 90 SER A CA 1
ATOM 710 C C . SER A 1 90 ? -11.083 -23.782 13.781 1.00 47.12 90 SER A C 1
ATOM 712 O O . SER A 1 90 ? -9.896 -23.501 13.637 1.00 47.12 90 SER A O 1
ATOM 714 N N . THR A 1 91 ? -11.489 -24.851 14.458 1.00 49.91 91 THR A N 1
ATOM 715 C CA . THR A 1 91 ? -10.606 -25.965 14.793 1.00 49.91 91 THR A CA 1
ATOM 716 C C . THR A 1 91 ? -10.276 -26.670 13.478 1.00 49.91 91 THR A C 1
ATOM 718 O O . THR A 1 91 ? -11.102 -27.402 12.939 1.00 49.91 91 THR A O 1
ATOM 721 N N . ARG A 1 92 ? -9.109 -26.374 12.896 1.00 48.31 92 ARG A N 1
ATOM 722 C CA . ARG A 1 92 ? -8.539 -27.210 11.834 1.00 48.31 92 ARG A CA 1
ATOM 723 C C . ARG A 1 92 ? -8.004 -28.474 12.504 1.00 48.31 92 ARG A C 1
ATOM 725 O O . ARG A 1 92 ? -7.070 -28.371 13.296 1.00 48.31 92 ARG A O 1
ATOM 732 N N . LEU A 1 93 ? -8.653 -29.604 12.230 1.00 53.59 93 LEU A N 1
ATOM 733 C CA . LEU A 1 93 ? -8.092 -30.947 12.390 1.00 53.59 93 LEU A CA 1
ATOM 734 C C . LEU A 1 93 ? -7.247 -31.279 11.158 1.00 53.59 93 LEU A C 1
ATOM 736 O O . LEU A 1 93 ? -7.645 -30.830 10.056 1.00 53.59 93 LEU A O 1
#

Secondary structure (DSSP, 8-state):
-BTTTEEESS----SSSB--EEETTTTEEE--BHHHHHHHHHHHTT----SHHHHHHHHHHHH---HHHHHHHHHHTTPPP-S----------

Foldseek 3Di:
DQLQQWAFPDDDDDQAAFTWTQRNVVRDIDGDGNVVSVVVCVVPPSYRCTDPVSVVVVVCVVPVDDPVRVVVVCVVVVPDDPDDDDDPPPPDD

Radius of gyration: 19.01 Å; chains: 1; bounding box: 43×42×44 Å

pLDDT: mean 79.27, std 13.04, range [47.12, 95.25]

Sequence (93 aa):
MLRNGCRPKSAFSSVKAEWPCICERRKADIVPTYDSIARAAQQHGDAPRGCRDCADRARVEKFRLDEAELAKTIAQAHIKQWGPHVRRLSTRL